Protein AF-A0A428PM37-F1 (afdb_monomer_lite)

Organism: NCBI:txid1325734

pLDDT: mean 81.65, std 10.52, range [39.94, 95.19]

Secondary structure (DSSP, 8-state):
--GGGGG-S-HHHHHHHHHHHHHHTT-TTTT-STT-----HHHHHHHHHHHHH-TTHHHH--SS--TTTS-HHHHHHHHHHHHHHHT-----

Foldseek 3Di:
DPVVVVVPPDPVVVQVVVLVVCVVVVHPCVVHCVVPDDDDPVSVVVVVVCVVPPPCVVVVPCPDDDPCRPDPVNVVVVQVVVCVVVVHDDDD

Radius of gyration: 16.73 Å; chains: 1; bounding box: 41×28×36 Å

Sequence (92 aa):
MTNLSAHVDDFGAMAKSMQAVNAAMGTKYMWGLDGMKLKDLDEGVATHVFSAFDPTIAEQNGEEVYPWATNKVSADMLWKLSERLVGQEFCY

Structure (mmCIF, N/CA/C/O backbone):
data_AF-A0A428PM37-F1
#
_entry.id   AF-A0A428PM37-F1
#
loop_
_atom_site.group_PDB
_atom_site.id
_atom_site.type_symbol
_atom_site.label_atom_id
_atom_site.label_alt_id
_atom_site.label_comp_id
_atom_site.label_asym_id
_atom_site.label_entity_id
_atom_site.label_seq_id
_atom_site.pdbx_PDB_ins_code
_atom_site.Cartn_x
_atom_site.Cartn_y
_atom_site.Cartn_z
_atom_site.occupancy
_atom_site.B_iso_or_equiv
_atom_site.auth_seq_id
_atom_site.auth_comp_id
_atom_site.auth_asym_id
_atom_site.auth_atom_id
_atom_site.pdbx_PDB_model_num
ATOM 1 N N . MET A 1 1 ? 1.827 -14.479 -0.362 1.00 39.94 1 MET A N 1
ATOM 2 C CA . MET A 1 1 ? 1.603 -13.741 -1.624 1.00 39.94 1 MET A CA 1
ATOM 3 C C . MET A 1 1 ? 0.157 -13.305 -1.671 1.00 39.94 1 MET A C 1
ATOM 5 O O . MET A 1 1 ? -0.712 -14.131 -1.422 1.00 39.94 1 MET A O 1
ATOM 9 N N . THR A 1 2 ? -0.100 -12.027 -1.936 1.00 48.16 2 THR A N 1
ATOM 10 C CA . THR A 1 2 ? -1.459 -11.564 -2.241 1.00 48.16 2 THR A CA 1
ATOM 11 C C . THR A 1 2 ? -1.895 -12.135 -3.594 1.00 48.16 2 THR A C 1
ATOM 13 O O . THR A 1 2 ? -1.056 -12.569 -4.385 1.00 48.16 2 THR A O 1
ATOM 16 N N . ASN A 1 3 ? -3.197 -12.112 -3.887 1.00 64.06 3 ASN A N 1
ATOM 17 C CA . ASN A 1 3 ? -3.724 -12.581 -5.176 1.00 64.06 3 ASN A CA 1
ATOM 18 C C . ASN A 1 3 ? -3.089 -11.854 -6.382 1.00 64.06 3 ASN A C 1
ATOM 20 O O . ASN A 1 3 ? -2.998 -12.403 -7.471 1.00 64.06 3 ASN A O 1
ATOM 24 N N . LEU A 1 4 ? -2.574 -10.637 -6.183 1.00 63.41 4 LEU A N 1
ATOM 25 C CA . LEU A 1 4 ? -1.891 -9.884 -7.232 1.00 63.41 4 LEU A CA 1
ATOM 26 C C . LEU A 1 4 ? -0.646 -10.612 -7.761 1.00 63.41 4 LEU A C 1
ATOM 28 O O . LEU A 1 4 ? -0.437 -10.636 -8.965 1.00 63.41 4 LEU A O 1
ATOM 32 N N . SER A 1 5 ? 0.146 -11.255 -6.896 1.00 65.88 5 SER A N 1
ATOM 33 C CA . SER A 1 5 ? 1.357 -11.980 -7.312 1.00 65.88 5 SER A CA 1
ATOM 34 C C . SER A 1 5 ? 1.056 -13.176 -8.220 1.00 65.88 5 SER A C 1
ATOM 36 O O . SER A 1 5 ? 1.905 -13.551 -9.017 1.00 65.88 5 SER A O 1
ATOM 38 N N . ALA A 1 6 ? -0.146 -13.755 -8.122 1.00 75.56 6 ALA A N 1
ATOM 39 C CA . ALA A 1 6 ? -0.589 -14.850 -8.986 1.00 75.56 6 ALA A CA 1
ATOM 40 C C . ALA A 1 6 ? -0.954 -14.385 -10.409 1.00 75.56 6 ALA A C 1
ATOM 42 O O . ALA A 1 6 ? -1.116 -15.215 -11.297 1.00 75.56 6 ALA A O 1
ATOM 43 N N . HIS A 1 7 ? -1.079 -13.072 -10.622 1.00 77.19 7 HIS A N 1
ATOM 44 C CA . HIS A 1 7 ? -1.388 -12.453 -11.913 1.00 77.19 7 HIS A CA 1
ATOM 45 C C . HIS A 1 7 ? -0.202 -11.670 -12.496 1.00 77.19 7 HIS A C 1
ATOM 47 O O . HIS A 1 7 ? -0.375 -10.899 -13.439 1.00 77.19 7 HIS A O 1
ATOM 53 N N . VAL A 1 8 ? 0.995 -11.828 -11.923 1.00 77.25 8 VAL A N 1
ATOM 54 C CA . VAL A 1 8 ? 2.220 -11.183 -12.406 1.00 77.25 8 VAL A CA 1
ATOM 55 C C . VAL A 1 8 ? 3.108 -12.246 -13.037 1.00 77.25 8 VAL A C 1
ATOM 57 O O . 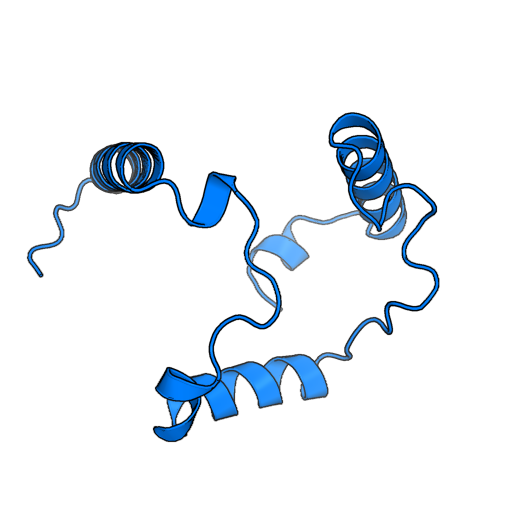VAL A 1 8 ? 3.819 -12.967 -12.341 1.00 77.25 8 VAL A O 1
ATOM 60 N N . ASP A 1 9 ? 3.071 -12.313 -14.366 1.00 80.06 9 ASP A N 1
ATOM 61 C CA . ASP A 1 9 ? 3.874 -13.266 -15.140 1.00 80.06 9 ASP A CA 1
ATOM 62 C C . ASP A 1 9 ? 5.359 -12.857 -15.209 1.00 80.06 9 ASP A C 1
ATOM 64 O O . ASP A 1 9 ? 6.246 -13.707 -15.247 1.00 80.06 9 ASP A O 1
ATOM 68 N N . ASP A 1 10 ? 5.641 -11.548 -15.193 1.00 83.81 10 ASP A N 1
ATOM 69 C CA . ASP A 1 10 ? 6.995 -10.984 -15.236 1.00 83.81 10 ASP A CA 1
ATOM 70 C C . ASP A 1 10 ? 7.135 -9.804 -14.260 1.00 83.81 10 ASP A C 1
ATOM 72 O O . ASP A 1 10 ? 6.712 -8.670 -14.517 1.00 83.81 10 ASP A O 1
ATOM 76 N N . PHE A 1 11 ? 7.784 -10.072 -13.126 1.00 78.06 11 PHE A N 1
ATOM 77 C CA . PHE A 1 11 ? 8.073 -9.071 -12.099 1.00 78.06 11 PHE A CA 1
ATOM 78 C C . PHE A 1 11 ? 9.052 -7.984 -12.568 1.00 78.06 11 PHE A C 1
ATOM 80 O O . PHE A 1 11 ? 8.979 -6.853 -12.087 1.00 78.06 11 PHE A O 1
ATOM 87 N N . GLY A 1 12 ? 9.949 -8.284 -13.512 1.00 79.25 12 GLY A N 1
ATOM 88 C CA . GLY A 1 12 ? 10.884 -7.309 -14.073 1.00 79.25 12 GLY A CA 1
ATOM 89 C C . GLY A 1 12 ? 10.184 -6.308 -14.992 1.00 79.25 12 GLY A C 1
ATOM 90 O O . GLY A 1 12 ? 10.430 -5.101 -14.905 1.00 79.25 12 GLY A O 1
ATOM 91 N N . ALA A 1 13 ? 9.265 -6.787 -15.833 1.00 82.94 13 ALA A N 1
ATOM 92 C CA . ALA A 1 13 ? 8.404 -5.927 -16.643 1.00 82.94 13 ALA A CA 1
ATOM 93 C C . ALA A 1 13 ? 7.466 -5.078 -15.770 1.00 82.94 13 ALA A C 1
ATOM 95 O O . ALA A 1 13 ? 7.326 -3.876 -16.013 1.00 82.94 13 ALA A O 1
ATOM 96 N N . MET A 1 14 ? 6.888 -5.669 -14.717 1.00 82.44 14 MET A N 1
ATOM 97 C CA . MET A 1 14 ? 6.074 -4.941 -13.739 1.00 82.44 14 MET A CA 1
ATOM 98 C C . MET A 1 14 ? 6.873 -3.828 -13.047 1.00 82.44 14 MET A C 1
ATOM 100 O O . MET A 1 14 ? 6.403 -2.698 -12.950 1.00 82.44 14 MET A O 1
ATOM 104 N N . ALA A 1 15 ? 8.106 -4.098 -12.612 1.00 79.75 15 ALA A N 1
ATOM 105 C CA . ALA A 1 15 ? 8.941 -3.084 -11.970 1.00 79.75 15 ALA A CA 1
ATOM 106 C C . ALA A 1 15 ? 9.229 -1.891 -12.903 1.00 79.75 15 ALA A C 1
ATOM 108 O O . ALA A 1 15 ? 9.139 -0.735 -12.483 1.00 79.75 15 ALA A O 1
ATOM 109 N N . LYS A 1 16 ? 9.507 -2.151 -14.189 1.00 82.31 16 LYS A N 1
ATOM 110 C CA . LYS A 1 16 ? 9.711 -1.091 -15.193 1.00 82.31 16 LYS A CA 1
ATOM 111 C C . LYS A 1 16 ? 8.443 -0.282 -15.461 1.00 82.31 16 LYS A C 1
ATOM 113 O O . LYS A 1 16 ? 8.525 0.939 -15.594 1.00 82.31 16 LYS A O 1
ATOM 118 N N . SER A 1 17 ? 7.276 -0.927 -15.529 1.00 84.62 17 SER A N 1
ATOM 119 C CA . SER A 1 17 ? 6.010 -0.211 -15.728 1.00 84.62 17 SER A CA 1
ATOM 120 C C . SER A 1 17 ? 5.672 0.674 -14.524 1.00 84.62 17 SER A C 1
ATOM 122 O O . SER A 1 17 ? 5.279 1.827 -14.703 1.00 84.62 17 SER A O 1
ATOM 124 N N . MET A 1 18 ? 5.935 0.201 -13.301 1.00 83.44 18 MET A N 1
ATOM 125 C CA . MET A 1 18 ? 5.805 1.009 -12.085 1.00 83.44 18 MET A CA 1
ATOM 126 C C . MET A 1 18 ? 6.769 2.201 -12.076 1.00 83.44 18 MET A C 1
ATOM 128 O O . MET A 1 18 ? 6.374 3.299 -11.689 1.00 83.44 18 MET A O 1
ATOM 132 N N . GLN A 1 19 ? 8.008 2.029 -12.546 1.00 83.69 19 GLN A N 1
ATOM 133 C CA . GLN A 1 19 ? 8.961 3.136 -12.668 1.00 83.69 19 GLN A CA 1
ATOM 134 C C . GLN A 1 19 ? 8.478 4.208 -13.659 1.00 83.69 19 GLN A C 1
ATOM 136 O O . GLN A 1 19 ? 8.594 5.398 -13.371 1.00 83.69 19 GLN A O 1
ATOM 141 N N . ALA A 1 20 ? 7.884 3.811 -14.788 1.00 86.81 20 ALA A N 1
ATOM 142 C CA . ALA A 1 20 ? 7.315 4.754 -15.751 1.00 86.81 20 ALA A CA 1
ATOM 143 C C . ALA A 1 20 ? 6.166 5.578 -15.142 1.00 86.81 20 ALA A C 1
ATOM 145 O O . ALA A 1 20 ? 6.099 6.793 -15.329 1.00 86.81 20 ALA A O 1
ATOM 146 N N . VAL A 1 21 ? 5.299 4.933 -14.357 1.00 86.75 21 VAL A N 1
ATOM 147 C CA . VAL A 1 21 ? 4.219 5.604 -13.616 1.00 86.75 21 VAL A CA 1
ATOM 148 C C . VAL A 1 21 ? 4.787 6.558 -12.560 1.00 86.75 21 VAL A C 1
ATOM 150 O O . VAL A 1 21 ? 4.348 7.702 -12.460 1.00 86.75 21 VAL A O 1
ATOM 153 N N . ASN A 1 22 ? 5.815 6.133 -11.824 1.00 85.81 22 ASN A N 1
ATOM 154 C CA . ASN A 1 22 ? 6.520 6.979 -10.861 1.00 85.81 22 ASN A CA 1
ATOM 155 C C . ASN A 1 22 ? 7.149 8.216 -11.515 1.00 85.81 22 ASN A C 1
ATOM 157 O O . ASN A 1 22 ? 7.046 9.308 -10.961 1.00 85.81 22 ASN A O 1
ATOM 161 N N . ALA A 1 23 ? 7.739 8.073 -12.705 1.00 87.19 23 ALA A N 1
ATOM 162 C CA . ALA A 1 23 ? 8.277 9.192 -13.474 1.00 87.19 23 ALA A CA 1
ATOM 163 C C . ALA A 1 23 ? 7.180 10.160 -13.941 1.00 87.19 23 ALA A C 1
ATOM 165 O O . ALA A 1 23 ? 7.331 11.369 -13.785 1.00 87.19 23 ALA A O 1
ATOM 166 N N . ALA A 1 24 ? 6.053 9.646 -14.441 1.00 89.00 24 ALA A N 1
ATOM 167 C CA . ALA A 1 24 ? 4.920 10.473 -14.860 1.00 89.00 24 ALA A CA 1
ATOM 168 C C . ALA A 1 24 ? 4.305 11.271 -13.696 1.00 89.00 24 ALA A C 1
ATOM 170 O O . ALA A 1 24 ? 3.865 12.403 -13.881 1.00 89.00 24 ALA A O 1
ATOM 171 N N . MET A 1 25 ? 4.296 10.690 -12.495 1.00 84.88 25 MET A N 1
ATOM 172 C CA . MET A 1 25 ? 3.788 11.333 -11.280 1.00 84.88 25 MET A CA 1
ATOM 173 C C . MET A 1 25 ? 4.854 12.140 -10.521 1.00 84.88 25 MET A C 1
ATOM 175 O O . MET A 1 25 ? 4.535 12.745 -9.500 1.00 84.88 25 MET A O 1
ATOM 179 N N . GLY A 1 26 ? 6.111 12.146 -10.982 1.00 85.19 26 GLY A N 1
ATOM 180 C CA . GLY A 1 26 ? 7.217 12.847 -10.324 1.00 85.19 26 GLY A CA 1
ATOM 181 C C . GLY A 1 26 ? 7.534 12.331 -8.915 1.00 85.19 26 GLY A C 1
ATOM 182 O O . GLY A 1 26 ? 7.948 13.110 -8.058 1.00 85.19 26 GLY A O 1
ATOM 183 N N . THR A 1 27 ? 7.309 11.042 -8.639 1.00 83.56 27 THR A N 1
ATOM 184 C CA . THR A 1 27 ? 7.577 10.469 -7.311 1.00 83.56 27 THR A CA 1
ATOM 185 C C . THR A 1 27 ? 9.075 10.264 -7.095 1.00 83.56 27 THR A C 1
ATOM 187 O O . THR A 1 27 ? 9.858 10.153 -8.042 1.00 83.56 27 THR A O 1
ATOM 190 N N . LYS A 1 28 ? 9.495 10.137 -5.829 1.00 80.25 28 LYS A N 1
ATOM 191 C CA . LYS A 1 28 ? 10.902 9.876 -5.474 1.00 80.25 28 LYS A CA 1
ATOM 192 C C . LYS A 1 28 ? 11.478 8.589 -6.086 1.00 80.25 28 LYS A C 1
ATOM 194 O O . LYS A 1 28 ? 12.691 8.447 -6.164 1.00 80.25 28 LYS A O 1
ATOM 199 N N . TYR A 1 29 ? 10.619 7.685 -6.557 1.00 80.38 29 TYR A N 1
ATOM 200 C CA . TYR A 1 29 ? 10.984 6.399 -7.155 1.00 80.38 29 TYR A CA 1
ATOM 201 C C . TYR A 1 29 ? 11.133 6.446 -8.687 1.00 80.38 29 TYR A C 1
ATOM 203 O O . TYR A 1 29 ? 11.295 5.407 -9.326 1.00 80.38 29 TYR A O 1
ATOM 211 N N . MET A 1 30 ? 11.072 7.631 -9.309 1.00 79.69 30 MET A N 1
ATOM 212 C CA . MET A 1 30 ? 11.231 7.784 -10.765 1.00 79.69 30 MET A CA 1
ATOM 213 C C . MET A 1 30 ? 12.590 7.290 -11.289 1.00 79.69 30 MET A C 1
ATOM 215 O O . MET A 1 30 ? 12.684 6.771 -12.401 1.00 79.69 30 MET A O 1
ATOM 219 N N . TRP A 1 31 ? 13.640 7.396 -10.472 1.00 79.44 31 TRP A N 1
ATOM 220 C CA . TRP A 1 31 ? 15.000 6.971 -10.822 1.00 79.44 31 TRP A CA 1
ATOM 221 C C . TRP A 1 31 ? 15.250 5.478 -10.587 1.00 79.44 31 TRP A C 1
ATOM 223 O O . TRP A 1 31 ? 16.357 5.002 -10.805 1.00 79.44 31 TRP A O 1
ATOM 233 N N . GLY A 1 32 ? 14.212 4.734 -10.202 1.00 71.88 32 GLY A N 1
ATOM 234 C CA . GLY A 1 32 ? 14.281 3.314 -9.898 1.00 71.88 32 GLY A CA 1
ATOM 235 C C . GLY A 1 32 ? 14.018 3.042 -8.424 1.00 71.88 32 GLY A C 1
ATOM 236 O O . GLY A 1 32 ? 13.798 3.946 -7.618 1.00 71.88 32 GLY A O 1
ATOM 237 N N . LEU A 1 33 ? 14.032 1.759 -8.081 1.00 69.19 33 LEU A N 1
ATOM 238 C CA . LEU A 1 33 ? 13.895 1.282 -6.707 1.00 69.19 33 LEU A CA 1
ATOM 239 C C . LEU A 1 33 ? 15.253 1.223 -5.988 1.00 69.19 33 LEU A C 1
ATOM 241 O O . LEU A 1 33 ? 15.381 0.490 -5.013 1.00 69.19 33 LEU A O 1
ATOM 245 N N . ASP A 1 34 ? 16.269 1.953 -6.460 1.00 57.94 34 ASP A N 1
ATOM 246 C CA . ASP A 1 34 ? 17.582 1.992 -5.813 1.00 57.94 34 ASP A CA 1
ATOM 247 C C . ASP A 1 34 ? 17.423 2.472 -4.360 1.00 57.94 34 ASP A C 1
ATOM 249 O O . ASP A 1 34 ? 16.932 3.566 -4.087 1.00 57.94 34 ASP A O 1
ATOM 253 N N . GLY A 1 35 ? 17.773 1.596 -3.412 1.00 60.66 35 GLY A N 1
ATOM 254 C CA . GLY A 1 35 ? 17.563 1.786 -1.971 1.00 60.66 35 GLY A CA 1
ATOM 255 C C . GLY A 1 35 ? 16.306 1.117 -1.396 1.00 60.66 35 GLY A C 1
ATOM 256 O O . GLY A 1 35 ? 16.193 0.989 -0.177 1.00 60.66 35 GLY A O 1
ATOM 257 N N . MET A 1 36 ? 15.384 0.628 -2.229 1.00 64.69 36 MET A N 1
ATOM 258 C CA . MET A 1 36 ? 14.238 -0.165 -1.785 1.00 64.69 36 MET A CA 1
ATOM 259 C C . MET A 1 36 ? 14.642 -1.643 -1.693 1.00 64.69 36 MET A C 1
ATOM 261 O O . MET A 1 36 ? 14.714 -2.358 -2.693 1.00 64.69 36 MET A O 1
ATOM 265 N N . LYS A 1 37 ? 14.914 -2.123 -0.475 1.00 71.06 37 LYS A N 1
ATOM 266 C CA . LYS A 1 37 ? 15.072 -3.560 -0.222 1.00 71.06 37 LYS A CA 1
ATOM 267 C C . LYS A 1 37 ? 13.720 -4.234 -0.467 1.00 71.06 37 LYS A C 1
ATOM 269 O O . LYS A 1 37 ? 12.773 -3.996 0.284 1.00 71.06 37 LYS A O 1
ATOM 274 N N . LEU A 1 38 ? 13.628 -5.066 -1.506 1.00 73.38 38 LEU A N 1
ATOM 275 C CA . LEU A 1 38 ? 12.482 -5.958 -1.662 1.00 73.38 38 LEU A CA 1
ATOM 276 C C . LEU A 1 38 ? 12.431 -6.874 -0.442 1.00 73.38 38 LEU A C 1
ATOM 278 O O . LEU A 1 38 ? 13.416 -7.542 -0.124 1.00 73.38 38 LEU A O 1
ATOM 282 N N . LYS A 1 39 ? 11.292 -6.851 0.247 1.00 79.19 39 LYS A N 1
ATOM 283 C CA . LYS A 1 39 ? 11.059 -7.713 1.399 1.00 79.19 39 LYS A CA 1
ATOM 284 C C . LYS A 1 39 ? 10.883 -9.146 0.929 1.00 79.19 39 LYS A C 1
ATOM 286 O O . LYS A 1 39 ? 10.240 -9.380 -0.099 1.0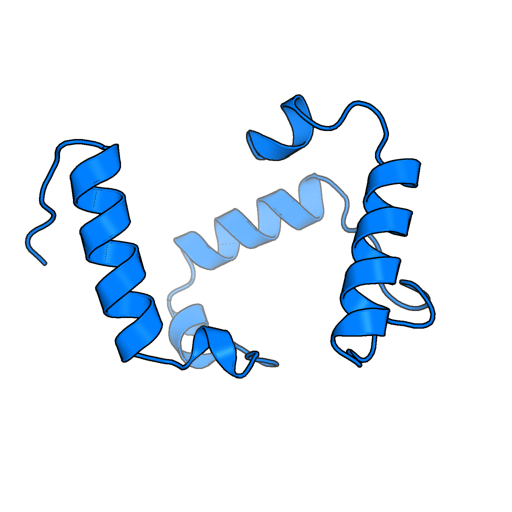0 79.19 39 LYS A O 1
ATOM 291 N N . ASP A 1 40 ? 11.436 -10.085 1.681 1.00 82.31 40 ASP A N 1
ATOM 292 C CA . ASP A 1 40 ? 11.108 -11.489 1.470 1.00 82.31 40 ASP A CA 1
ATOM 293 C C . ASP A 1 40 ? 9.689 -11.808 1.978 1.00 82.31 40 ASP A C 1
ATOM 295 O O . ASP A 1 40 ? 8.956 -10.952 2.494 1.00 82.31 40 ASP A O 1
ATOM 299 N N . LEU A 1 41 ? 9.258 -13.050 1.758 1.00 81.44 41 LEU A N 1
ATOM 300 C CA . LEU A 1 41 ? 7.919 -13.471 2.146 1.00 81.44 41 LEU A CA 1
ATOM 301 C C . LEU A 1 41 ? 7.731 -13.441 3.668 1.00 81.44 41 LEU A C 1
ATOM 303 O O . LEU A 1 41 ? 6.649 -13.069 4.121 1.00 81.44 41 LEU A O 1
ATOM 307 N N . ASP A 1 42 ? 8.760 -13.787 4.436 1.00 86.19 42 ASP A N 1
ATOM 308 C CA . ASP A 1 42 ? 8.695 -13.863 5.893 1.00 86.19 42 ASP A CA 1
ATOM 309 C C . ASP A 1 42 ? 8.606 -12.457 6.500 1.00 86.19 42 ASP A C 1
ATOM 311 O O . ASP A 1 42 ? 7.757 -12.205 7.356 1.00 86.19 42 ASP A O 1
ATOM 315 N N . GLU A 1 43 ? 9.382 -11.502 5.981 1.00 87.19 43 GLU A N 1
ATOM 316 C CA . GLU A 1 43 ? 9.286 -10.075 6.309 1.00 87.19 43 GLU A CA 1
ATOM 317 C C . GLU A 1 43 ? 7.885 -9.514 5.978 1.00 87.19 43 GLU A C 1
ATOM 319 O O . GLU A 1 43 ? 7.319 -8.712 6.733 1.00 87.19 43 GLU A O 1
ATOM 324 N N . GLY A 1 44 ? 7.284 -9.960 4.868 1.00 84.38 44 GLY A N 1
ATOM 325 C CA . GLY A 1 44 ? 5.912 -9.610 4.495 1.00 84.38 44 GLY A CA 1
ATOM 326 C C . GLY A 1 44 ? 4.863 -10.183 5.455 1.00 84.38 44 GLY A C 1
ATOM 327 O O . GLY A 1 44 ? 3.972 -9.461 5.908 1.00 84.38 44 GLY A O 1
ATOM 328 N N . VAL A 1 45 ? 4.977 -11.467 5.807 1.00 87.69 45 VAL A N 1
ATOM 329 C CA . VAL A 1 45 ? 4.075 -12.142 6.755 1.00 87.69 45 VAL A CA 1
ATOM 330 C C . VAL A 1 45 ? 4.180 -11.521 8.145 1.00 87.69 45 VAL A C 1
ATOM 332 O O . VAL A 1 45 ? 3.151 -11.237 8.758 1.00 87.69 45 VAL A O 1
ATOM 335 N N . ALA A 1 46 ? 5.392 -11.235 8.622 1.00 89.00 46 ALA A N 1
ATOM 336 C CA . ALA A 1 46 ? 5.607 -10.583 9.909 1.00 89.00 46 ALA A CA 1
ATOM 337 C C . ALA A 1 46 ? 4.893 -9.223 9.987 1.00 89.00 46 ALA A C 1
ATOM 339 O O . ALA A 1 46 ? 4.266 -8.917 11.000 1.00 89.00 46 ALA A O 1
ATOM 340 N N . THR A 1 47 ? 4.904 -8.448 8.895 1.00 86.56 47 THR A N 1
ATOM 341 C CA . THR A 1 47 ? 4.178 -7.167 8.809 1.00 86.56 47 THR A CA 1
ATOM 342 C C . THR A 1 47 ? 2.665 -7.366 8.977 1.00 86.56 47 THR A C 1
ATOM 344 O O . THR A 1 47 ? 2.017 -6.634 9.727 1.00 86.56 47 THR A O 1
ATOM 347 N N . HIS A 1 48 ? 2.090 -8.385 8.328 1.00 85.25 48 HIS A N 1
ATOM 348 C CA . HIS A 1 48 ? 0.668 -8.707 8.473 1.00 85.25 48 HIS A CA 1
ATOM 349 C C . HIS A 1 48 ? 0.305 -9.136 9.899 1.00 85.25 48 HIS A C 1
ATOM 351 O O . HIS A 1 48 ? -0.696 -8.666 10.429 1.00 85.25 48 HIS A O 1
ATOM 357 N N . VAL A 1 49 ? 1.123 -9.977 10.537 1.00 89.38 49 VAL A N 1
ATOM 358 C CA . VAL A 1 49 ? 0.893 -10.410 11.926 1.00 89.38 49 VAL A CA 1
ATOM 359 C C . VAL A 1 49 ? 0.980 -9.217 12.879 1.00 89.38 49 VAL A C 1
ATOM 361 O O . VAL A 1 49 ? 0.071 -9.014 13.679 1.00 89.38 49 VAL A O 1
ATOM 364 N N . PHE A 1 50 ? 2.021 -8.389 12.764 1.00 87.56 50 PHE A N 1
ATOM 365 C CA . PHE A 1 50 ? 2.187 -7.209 13.615 1.00 87.56 50 PHE A CA 1
ATOM 366 C C . PHE A 1 50 ? 1.003 -6.241 13.480 1.00 87.56 50 PHE A C 1
ATOM 368 O O . PHE A 1 50 ? 0.391 -5.879 14.480 1.00 87.56 50 PHE A O 1
ATOM 375 N N . SER A 1 51 ? 0.609 -5.904 12.246 1.00 85.38 51 SER A N 1
ATOM 376 C CA . SER A 1 51 ? -0.521 -4.994 11.994 1.00 85.38 51 SER A CA 1
ATOM 377 C C . SER A 1 51 ? -1.884 -5.525 12.457 1.00 85.38 51 SER A C 1
ATOM 379 O O . SER A 1 51 ? -2.777 -4.727 12.729 1.00 85.38 51 SER A O 1
ATOM 381 N N . ALA A 1 52 ? -2.059 -6.846 12.553 1.00 87.31 52 ALA A N 1
ATOM 382 C CA . ALA A 1 52 ? -3.314 -7.456 12.987 1.00 87.31 52 ALA A CA 1
ATOM 383 C C . ALA A 1 52 ? -3.471 -7.516 14.515 1.00 87.31 52 ALA A C 1
ATOM 385 O O . ALA A 1 52 ? -4.599 -7.477 15.005 1.00 87.31 52 ALA A O 1
ATOM 386 N N . PHE A 1 53 ? -2.368 -7.652 15.258 1.00 90.06 53 PHE A N 1
ATOM 387 C CA . PHE A 1 53 ? -2.413 -7.959 16.693 1.00 90.06 53 PHE A CA 1
ATOM 388 C C . PHE A 1 53 ? -1.845 -6.870 17.601 1.00 90.06 53 PHE A C 1
ATOM 390 O O . PHE A 1 53 ? -2.240 -6.819 18.766 1.00 90.06 53 PHE A O 1
ATOM 397 N N . ASP A 1 54 ? -0.931 -6.024 17.122 1.00 88.19 54 ASP A N 1
ATOM 398 C CA . ASP A 1 54 ? -0.314 -5.007 17.969 1.00 88.19 54 ASP A CA 1
ATOM 399 C C . ASP A 1 54 ? -1.174 -3.727 18.005 1.00 88.19 54 ASP A C 1
ATOM 401 O O . ASP A 1 54 ? -1.327 -3.062 16.980 1.00 88.19 54 ASP A O 1
ATOM 405 N N . PRO A 1 55 ? -1.741 -3.338 19.164 1.00 84.81 55 PRO A N 1
ATOM 406 C CA . PRO A 1 55 ? -2.602 -2.162 19.260 1.00 84.81 55 PRO A CA 1
ATOM 407 C C . PRO A 1 55 ? -1.837 -0.840 19.097 1.00 84.81 55 PRO A C 1
ATOM 409 O O . PRO A 1 55 ? -2.451 0.184 18.798 1.00 84.81 55 PRO A O 1
ATOM 412 N N . THR A 1 56 ? -0.510 -0.841 19.266 1.00 86.00 56 THR A N 1
ATOM 413 C CA . THR A 1 56 ? 0.319 0.367 19.130 1.00 86.00 56 THR A CA 1
ATOM 414 C C . THR A 1 56 ? 0.451 0.823 17.677 1.00 86.00 56 THR A C 1
ATOM 416 O O . THR A 1 56 ? 0.784 1.981 17.422 1.00 86.00 56 THR A O 1
ATOM 419 N N . ILE A 1 57 ? 0.092 -0.037 16.711 1.00 83.38 57 ILE A N 1
ATOM 420 C CA . ILE A 1 57 ? 0.132 0.291 15.281 1.00 83.38 57 ILE A CA 1
ATOM 421 C C . ILE A 1 57 ? -0.740 1.502 14.931 1.00 83.38 57 ILE A C 1
ATOM 423 O O . ILE A 1 57 ? -0.407 2.253 14.017 1.00 83.38 57 ILE A O 1
ATOM 427 N N . ALA A 1 58 ? -1.831 1.737 15.671 1.00 78.25 58 ALA A N 1
ATOM 428 C CA . ALA A 1 58 ? -2.734 2.857 15.423 1.00 78.25 58 ALA A CA 1
ATOM 429 C C . ALA A 1 58 ? -2.014 4.216 15.491 1.00 78.25 58 ALA A C 1
ATOM 431 O O . ALA A 1 58 ? -2.318 5.105 14.698 1.00 78.25 58 ALA A O 1
ATOM 432 N N . GLU A 1 59 ? -1.036 4.349 16.391 1.00 78.19 59 GLU A N 1
ATOM 433 C CA . GLU A 1 59 ? -0.241 5.567 16.586 1.00 78.19 59 GLU A CA 1
ATOM 434 C C . GLU A 1 59 ? 0.940 5.671 15.607 1.00 78.19 59 GLU A C 1
ATOM 436 O O . GLU A 1 59 ? 1.487 6.756 15.415 1.00 78.19 59 GLU A O 1
ATOM 441 N N . GLN A 1 60 ? 1.323 4.562 14.965 1.00 74.81 60 GLN A N 1
ATOM 442 C CA . GLN A 1 60 ? 2.476 4.472 14.058 1.00 74.81 60 GLN A CA 1
ATOM 443 C C . GLN A 1 60 ? 2.091 4.325 12.578 1.00 74.81 60 GLN A C 1
ATOM 445 O O . GLN A 1 60 ? 2.946 4.099 11.720 1.00 74.81 60 GLN A O 1
ATOM 450 N N . ASN A 1 61 ? 0.808 4.464 12.246 1.00 68.50 61 ASN A N 1
ATOM 451 C CA . ASN A 1 61 ? 0.345 4.376 10.869 1.00 68.50 61 ASN A CA 1
ATOM 452 C C . ASN A 1 61 ? 0.760 5.615 10.052 1.00 68.50 61 ASN A C 1
ATOM 454 O O . ASN A 1 61 ? 0.236 6.707 10.259 1.00 68.50 61 ASN A O 1
ATOM 458 N N . GLY A 1 62 ? 1.617 5.413 9.044 1.00 60.34 62 GLY A N 1
ATOM 459 C CA . GLY A 1 62 ? 1.744 6.327 7.900 1.00 60.34 62 GLY A CA 1
ATOM 460 C C . GLY A 1 62 ? 2.894 7.334 7.949 1.00 60.34 62 GLY A C 1
ATOM 461 O O . GLY A 1 62 ? 2.654 8.537 7.918 1.00 60.34 62 GLY A O 1
ATOM 462 N N . GLU A 1 63 ? 4.142 6.860 7.902 1.00 63.81 63 GLU A N 1
ATOM 463 C CA . GLU A 1 63 ? 5.314 7.741 7.731 1.00 63.81 63 GLU A CA 1
ATOM 464 C C . GLU A 1 63 ? 5.280 8.556 6.420 1.00 63.81 63 GLU A C 1
ATOM 466 O O . GLU A 1 63 ? 5.840 9.648 6.352 1.00 63.81 63 GLU A O 1
ATOM 471 N N . GLU A 1 64 ? 4.595 8.065 5.380 1.00 74.38 64 GLU A N 1
ATOM 472 C CA . GLU A 1 64 ? 4.415 8.775 4.111 1.00 74.38 64 GLU A CA 1
ATOM 473 C C . GLU A 1 64 ? 3.046 8.454 3.500 1.00 74.38 64 GLU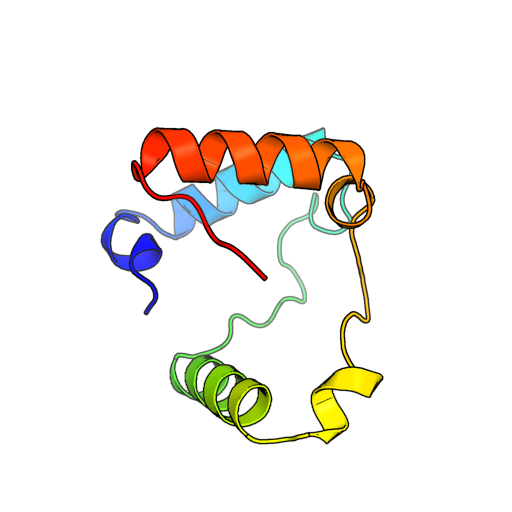 A C 1
ATOM 475 O O . GLU A 1 64 ? 2.749 7.308 3.157 1.00 74.38 64 GLU A O 1
ATOM 480 N N . VAL A 1 65 ? 2.202 9.477 3.351 1.00 79.38 65 VAL A N 1
ATOM 481 C CA . VAL A 1 65 ? 0.860 9.345 2.774 1.00 79.38 65 VAL A CA 1
ATOM 482 C C . VAL A 1 65 ? 0.767 10.200 1.515 1.00 79.38 65 VAL A C 1
ATOM 484 O O . VAL A 1 65 ? 0.959 11.414 1.555 1.00 79.38 65 VAL A O 1
ATOM 487 N N . TYR A 1 66 ? 0.458 9.570 0.382 1.00 79.19 66 TYR A N 1
ATOM 488 C CA . TYR A 1 66 ? 0.308 10.280 -0.885 1.00 79.19 66 TYR A CA 1
ATOM 489 C C . TYR A 1 66 ? -0.944 11.178 -0.899 1.00 79.19 66 TYR A C 1
ATOM 491 O O . TYR A 1 66 ? -1.955 10.822 -0.289 1.00 79.19 66 TYR A O 1
ATOM 499 N N . PRO A 1 67 ? -0.952 12.296 -1.653 1.00 80.94 67 PRO A N 1
ATOM 500 C CA . PRO A 1 67 ? -2.074 13.244 -1.664 1.00 80.94 67 PRO A CA 1
ATOM 501 C C . PRO A 1 67 ? -3.428 12.639 -2.062 1.00 80.94 67 PRO A C 1
ATOM 503 O O . PRO A 1 67 ? -4.477 13.091 -1.611 1.00 80.94 67 PRO A O 1
ATOM 506 N N . TRP A 1 68 ? -3.431 11.605 -2.906 1.00 81.88 68 TRP A N 1
ATOM 507 C CA . TRP A 1 68 ? -4.659 10.901 -3.290 1.00 81.88 68 TRP A CA 1
ATOM 508 C C . TRP A 1 68 ? -5.180 9.958 -2.201 1.00 81.88 68 TRP A C 1
ATOM 510 O O . TRP A 1 68 ? -6.370 9.659 -2.192 1.00 81.88 68 TRP A O 1
ATOM 520 N N . ALA A 1 69 ? -4.329 9.516 -1.272 1.00 84.25 69 ALA A N 1
ATOM 521 C CA . ALA A 1 69 ? -4.729 8.641 -0.173 1.00 84.25 69 ALA A CA 1
ATOM 522 C C . ALA A 1 69 ? -5.447 9.403 0.956 1.00 84.25 69 ALA A C 1
ATOM 524 O O . ALA A 1 69 ? -6.217 8.803 1.698 1.00 84.25 69 ALA A O 1
ATOM 525 N N . THR A 1 70 ? -5.256 10.724 1.069 1.00 85.31 70 THR A N 1
ATOM 526 C CA . THR A 1 70 ? -5.949 11.566 2.065 1.00 85.31 70 THR A CA 1
ATOM 527 C C . THR A 1 70 ? -7.241 12.207 1.543 1.00 85.31 70 THR A C 1
ATOM 529 O O . THR A 1 70 ? -7.969 12.852 2.304 1.00 85.31 70 THR A O 1
ATOM 532 N N . ASN A 1 71 ? -7.561 12.049 0.254 1.00 89.81 71 ASN A N 1
ATOM 533 C CA . ASN A 1 71 ? -8.730 12.673 -0.359 1.00 89.81 71 ASN A CA 1
ATOM 534 C C . ASN A 1 71 ? -10.028 11.936 0.017 1.00 89.81 71 ASN A C 1
ATOM 536 O O . ASN A 1 71 ? -10.388 10.928 -0.592 1.00 89.81 71 ASN A O 1
ATOM 540 N N . LYS A 1 72 ? -10.773 12.505 0.973 1.00 91.31 72 LYS A N 1
ATOM 541 C CA . LYS A 1 72 ? -12.055 11.964 1.458 1.00 91.31 72 LYS A CA 1
ATOM 542 C C . LYS A 1 72 ? -13.100 11.778 0.355 1.00 91.31 72 LYS A C 1
ATOM 544 O O . LYS A 1 72 ? -13.756 10.750 0.311 1.00 91.31 72 LYS A O 1
ATOM 549 N N . VAL A 1 73 ? -13.211 12.728 -0.577 1.00 92.38 73 VAL A N 1
ATOM 550 C CA . VAL A 1 73 ? -14.197 12.647 -1.671 1.00 92.38 73 VAL A CA 1
ATOM 551 C C . VAL A 1 73 ? -13.885 11.468 -2.590 1.00 92.38 73 VAL A C 1
ATOM 553 O O . VAL A 1 73 ? -14.780 10.731 -2.994 1.00 92.38 73 VAL A O 1
ATOM 556 N N . SER A 1 74 ? -12.604 11.269 -2.908 1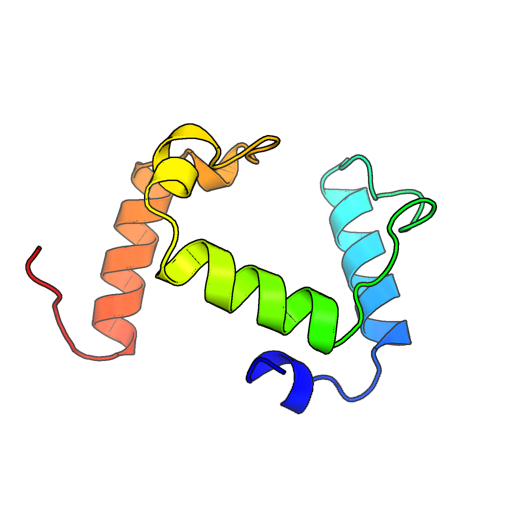.00 90.50 74 SER A N 1
ATOM 557 C CA . SER A 1 74 ? -12.173 10.132 -3.728 1.00 90.50 74 SER A CA 1
ATOM 558 C C . SER A 1 74 ? -12.386 8.804 -3.003 1.00 90.50 74 SER A C 1
ATOM 560 O O . SER A 1 74 ? -12.817 7.842 -3.636 1.00 90.50 74 SER A O 1
ATOM 562 N N . ALA A 1 75 ? -12.156 8.765 -1.687 1.00 91.75 75 ALA A N 1
ATOM 563 C CA . ALA A 1 75 ? -12.436 7.596 -0.860 1.00 91.75 75 ALA A CA 1
ATOM 564 C C . ALA A 1 75 ? -13.936 7.243 -0.852 1.00 91.75 75 ALA A C 1
ATOM 566 O O . ALA A 1 75 ? -14.284 6.096 -1.124 1.00 91.75 75 ALA A O 1
ATOM 567 N N . ASP A 1 76 ? -14.823 8.224 -0.658 1.00 92.88 76 ASP A N 1
ATOM 568 C CA . ASP A 1 76 ? -16.278 8.011 -0.660 1.00 92.88 76 ASP A CA 1
ATOM 569 C C . ASP A 1 76 ? -16.790 7.519 -2.023 1.00 92.88 76 ASP A C 1
ATOM 571 O O . ASP A 1 76 ? -17.651 6.639 -2.105 1.00 92.88 76 ASP A O 1
ATOM 575 N N . MET A 1 77 ? -16.257 8.073 -3.118 1.00 94.19 77 MET A N 1
ATOM 576 C CA . MET A 1 77 ? -16.588 7.612 -4.470 1.00 94.19 77 MET A CA 1
ATOM 577 C C . MET A 1 77 ? -16.110 6.179 -4.713 1.00 94.19 77 MET A C 1
ATOM 579 O O . MET A 1 77 ? -16.849 5.379 -5.291 1.00 94.19 77 MET A O 1
ATOM 583 N N . LEU A 1 78 ? -14.894 5.849 -4.268 1.00 93.44 78 LEU A N 1
ATOM 584 C CA . LEU A 1 78 ? -14.328 4.511 -4.411 1.00 93.44 78 LEU A CA 1
ATOM 585 C C . LEU A 1 78 ? -15.109 3.482 -3.588 1.00 93.44 78 LEU A C 1
ATOM 587 O O . LEU A 1 78 ? -15.338 2.373 -4.072 1.00 93.44 78 LEU A O 1
ATOM 591 N N . TRP A 1 79 ? -15.560 3.853 -2.390 1.00 93.88 79 TRP A N 1
ATOM 592 C CA . TRP A 1 79 ? -16.378 2.996 -1.535 1.00 93.88 79 TRP A CA 1
ATOM 593 C C . TRP A 1 79 ? -17.695 2.622 -2.214 1.00 93.88 79 TRP A C 1
ATOM 595 O O . TRP A 1 79 ? -17.949 1.446 -2.460 1.00 93.88 79 TRP A O 1
ATOM 605 N N . LYS A 1 80 ? -18.466 3.624 -2.656 1.00 94.06 80 LYS A N 1
ATOM 606 C CA . LYS A 1 80 ? -19.737 3.412 -3.371 1.00 94.06 80 LYS A CA 1
ATOM 607 C C . LYS A 1 80 ? -19.558 2.601 -4.653 1.00 94.06 80 LYS A C 1
ATOM 609 O O . LYS A 1 80 ? -20.394 1.769 -5.004 1.00 94.06 80 LYS A O 1
ATOM 614 N N . LEU A 1 81 ? -18.470 2.850 -5.386 1.00 94.56 81 LEU A N 1
ATOM 615 C CA . LEU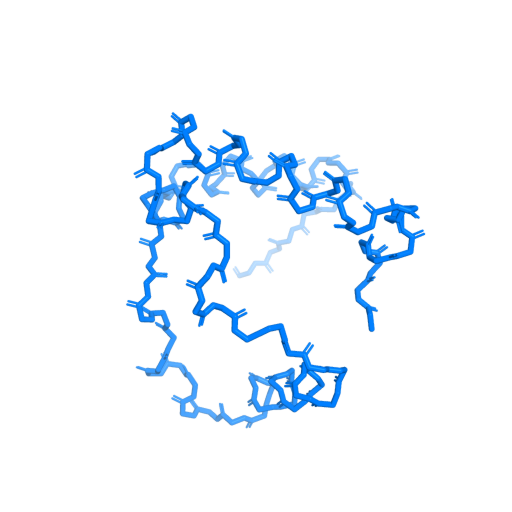 A 1 81 ? -18.140 2.063 -6.570 1.00 94.56 81 LEU A CA 1
ATOM 616 C C . LEU A 1 81 ? -17.870 0.600 -6.204 1.00 94.56 81 LEU A C 1
ATOM 618 O O . LEU A 1 81 ? -18.350 -0.289 -6.905 1.00 94.56 81 LEU A O 1
ATOM 622 N N . SER A 1 82 ? -17.131 0.361 -5.122 1.00 93.94 82 SER A N 1
ATOM 623 C CA . SER A 1 82 ? -16.807 -0.980 -4.638 1.00 93.94 82 SER A CA 1
ATOM 624 C C . SER A 1 82 ? -18.063 -1.735 -4.216 1.00 93.94 82 SER A C 1
ATOM 626 O O . SER A 1 82 ? -18.265 -2.839 -4.709 1.00 93.94 82 SER A O 1
ATOM 628 N N . GLU A 1 83 ? -18.948 -1.121 -3.423 1.00 95.19 83 GLU A N 1
ATOM 629 C CA . GLU A 1 83 ? -20.246 -1.693 -3.016 1.00 95.19 83 GLU A CA 1
ATOM 630 C C . GLU A 1 83 ? -21.084 -2.120 -4.225 1.00 95.19 83 GLU A C 1
ATOM 632 O O . GLU A 1 83 ? -21.608 -3.232 -4.281 1.00 95.19 83 GLU A O 1
ATOM 637 N N . ARG A 1 84 ? -21.129 -1.276 -5.263 1.00 95.19 84 ARG A N 1
ATOM 638 C CA . ARG A 1 84 ? -21.818 -1.594 -6.519 1.00 95.19 84 ARG A CA 1
ATOM 639 C C . ARG A 1 84 ? -21.183 -2.765 -7.272 1.00 95.19 84 ARG A C 1
ATOM 641 O O . ARG A 1 84 ? -21.908 -3.550 -7.875 1.00 95.19 84 ARG A O 1
ATOM 648 N N . LEU A 1 85 ? -19.852 -2.856 -7.299 1.00 94.44 85 LEU A N 1
ATOM 649 C CA . LEU A 1 85 ? -19.132 -3.921 -8.009 1.00 94.44 85 LEU A CA 1
ATOM 650 C C . LEU A 1 85 ? -19.265 -5.276 -7.309 1.00 94.44 85 LEU A C 1
ATOM 652 O O . LEU A 1 85 ? -19.347 -6.298 -7.985 1.00 94.44 85 LEU A O 1
ATOM 656 N N . VAL A 1 86 ? -19.293 -5.280 -5.975 1.00 94.06 86 VAL A N 1
ATOM 657 C CA . VAL A 1 86 ? -19.435 -6.501 -5.166 1.00 94.06 86 VAL A CA 1
ATOM 658 C C . VAL A 1 86 ? -20.895 -6.847 -4.851 1.00 94.06 86 VAL A C 1
ATOM 660 O O . VAL A 1 86 ? -21.172 -7.969 -4.442 1.00 94.06 86 VAL A O 1
ATOM 663 N N . GLY A 1 87 ? -21.834 -5.920 -5.072 1.00 92.75 87 GLY A N 1
ATOM 664 C CA . GLY A 1 87 ? -23.268 -6.117 -4.841 1.00 92.75 87 GLY A CA 1
ATOM 665 C C . GLY A 1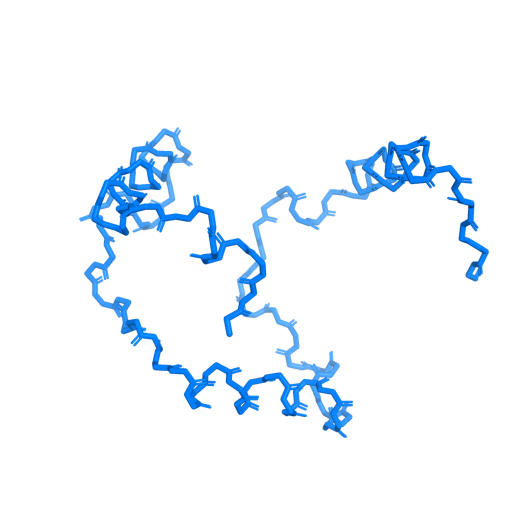 87 ? -23.668 -6.160 -3.362 1.00 92.75 87 GLY A C 1
ATOM 666 O O . GLY A 1 87 ? -24.701 -6.738 -3.033 1.00 92.75 87 GLY A O 1
ATOM 667 N N . GLN A 1 88 ? -22.855 -5.582 -2.475 1.00 92.88 88 GLN A N 1
ATOM 668 C CA . GLN A 1 88 ? -23.071 -5.559 -1.028 1.00 92.88 88 GLN A CA 1
ATOM 669 C C . GLN A 1 88 ? -22.829 -4.145 -0.494 1.00 92.88 88 GLN A C 1
ATOM 671 O O . GLN A 1 88 ? -21.851 -3.508 -0.874 1.00 92.88 88 GLN A O 1
ATOM 676 N N . GLU A 1 89 ? -23.697 -3.690 0.409 1.00 91.00 89 GLU A N 1
ATOM 677 C CA . GLU A 1 89 ? -23.505 -2.465 1.192 1.00 91.00 89 GLU A CA 1
ATOM 678 C C . GLU A 1 89 ? -22.885 -2.805 2.551 1.00 91.00 89 GLU A C 1
ATOM 680 O O . GLU A 1 89 ? -23.208 -3.831 3.162 1.00 91.00 89 GLU A O 1
ATOM 685 N N . PHE A 1 90 ? -21.984 -1.950 3.027 1.00 86.88 90 PHE A N 1
ATOM 686 C CA . PHE A 1 90 ? -21.303 -2.131 4.304 1.00 86.88 90 PHE A CA 1
ATOM 687 C C . PHE A 1 90 ? -21.744 -1.042 5.285 1.00 86.88 90 PHE A C 1
ATOM 689 O O . PHE A 1 90 ? -21.341 0.114 5.178 1.00 86.88 90 PHE A O 1
ATOM 696 N N . CYS A 1 91 ? -22.558 -1.418 6.270 1.00 81.56 91 CYS A N 1
ATOM 697 C CA . CYS A 1 91 ? -22.941 -0.530 7.366 1.00 81.56 91 CYS A CA 1
ATOM 698 C C . CYS A 1 91 ? -21.859 -0.569 8.453 1.00 81.56 91 CYS A C 1
ATOM 700 O O . CYS A 1 91 ? -21.625 -1.634 9.029 1.00 81.56 91 CYS A O 1
ATOM 702 N N . TYR A 1 92 ? -21.221 0.572 8.719 1.00 65.25 92 TYR A N 1
ATOM 703 C CA . TYR A 1 92 ? -20.194 0.743 9.753 1.00 65.25 92 TYR A CA 1
ATOM 704 C C . TYR A 1 92 ? -20.662 1.701 10.849 1.00 65.25 92 TYR A C 1
ATOM 706 O O . TYR A 1 92 ? -21.391 2.663 10.509 1.00 65.25 92 TYR A O 1
#